Protein AF-A0A1X1YBQ4-F1 (afdb_monomer_lite)

Foldseek 3Di:
DDPCCVVPNLQVLLCVLLVVDPVSVVVLVVLCVVQWDQDPFAIGRLVVSLVVNLVCCVPDPSCVPPSNVPPPSVPDPSSVVSLQVVLVVCVVVVHHSNTRD

Secondary structure (DSSP, 8-state):
--HHHHHH-HHHHHHHHHHHSHHHHHHHHHHHHHH-EEETTEEE-HHHHHHHHHHHHHHSGGGG-GGGTT--TTTS-HHHHHHHHHHHHHHHTTS-TTTT-

Structure (mmCIF, N/CA/C/O backbone):
data_AF-A0A1X1YBQ4-F1
#
_entry.id   AF-A0A1X1YBQ4-F1
#
loop_
_atom_site.group_PDB
_atom_site.id
_atom_site.type_symbol
_atom_site.label_atom_id
_atom_site.label_alt_id
_atom_site.label_comp_id
_atom_site.label_asym_id
_atom_site.label_entity_id
_atom_site.label_seq_id
_atom_site.pdbx_PDB_ins_code
_atom_site.Cartn_x
_atom_site.Cartn_y
_atom_site.Cartn_z
_atom_site.occupancy
_atom_site.B_iso_or_equiv
_atom_site.auth_seq_id
_atom_site.auth_comp_id
_atom_site.auth_asym_id
_atom_site.auth_atom_id
_atom_site.pdbx_PDB_model_num
ATOM 1 N N . MET A 1 1 ? 9.614 -7.683 -17.816 1.00 59.00 1 MET A N 1
ATOM 2 C CA . MET A 1 1 ? 8.677 -8.423 -16.933 1.00 59.00 1 MET A CA 1
ATOM 3 C C . MET A 1 1 ? 9.440 -9.508 -16.214 1.00 59.00 1 MET A C 1
ATOM 5 O O . MET A 1 1 ? 9.889 -10.457 -16.851 1.00 59.00 1 MET A O 1
ATOM 9 N N . SER A 1 2 ? 9.652 -9.321 -14.910 1.00 69.88 2 SER A N 1
ATOM 10 C CA . SER A 1 2 ? 10.320 -10.297 -14.041 1.00 69.88 2 SER A CA 1
ATOM 11 C C . SER A 1 2 ? 9.535 -11.612 -13.965 1.00 69.88 2 SER A C 1
ATOM 13 O O . SER A 1 2 ? 8.313 -11.627 -14.112 1.00 69.88 2 SER A O 1
ATOM 15 N N . ALA A 1 3 ? 10.213 -12.730 -13.689 1.00 70.50 3 ALA A N 1
ATOM 16 C CA . ALA A 1 3 ? 9.541 -14.024 -13.521 1.00 70.50 3 ALA A CA 1
ATOM 17 C C . ALA A 1 3 ? 8.489 -13.998 -12.393 1.00 70.50 3 ALA A C 1
ATOM 19 O O . ALA A 1 3 ? 7.470 -14.679 -12.485 1.00 70.50 3 ALA A O 1
ATOM 20 N N . TYR A 1 4 ? 8.714 -13.179 -11.361 1.00 71.38 4 TYR A N 1
ATOM 21 C CA . TYR A 1 4 ? 7.807 -13.029 -10.227 1.00 71.38 4 TYR A CA 1
ATOM 22 C C . TYR A 1 4 ? 6.533 -12.254 -10.593 1.00 71.38 4 TYR A C 1
ATOM 24 O O . TYR A 1 4 ? 5.433 -12.735 -10.327 1.00 71.38 4 TYR A O 1
ATOM 32 N N . SER A 1 5 ? 6.661 -11.110 -11.278 1.00 70.50 5 SER A N 1
ATOM 33 C CA . SER A 1 5 ? 5.501 -10.328 -11.744 1.00 70.50 5 SER A CA 1
ATOM 34 C C . SER A 1 5 ? 4.629 -11.100 -12.741 1.00 70.50 5 SER A C 1
ATOM 36 O O . SER A 1 5 ? 3.406 -10.999 -12.696 1.00 70.50 5 SER A O 1
ATOM 38 N N . ILE A 1 6 ? 5.235 -11.941 -13.587 1.00 73.44 6 ILE A N 1
ATOM 39 C CA . ILE A 1 6 ? 4.508 -12.823 -14.515 1.00 73.44 6 ILE A CA 1
ATOM 40 C C . ILE A 1 6 ? 3.715 -13.901 -13.760 1.00 73.44 6 ILE A C 1
ATOM 42 O O . ILE A 1 6 ? 2.605 -14.242 -14.162 1.00 73.44 6 ILE A O 1
ATOM 46 N N . ALA A 1 7 ? 4.280 -14.452 -12.684 1.00 73.19 7 ALA A N 1
ATOM 47 C CA . ALA A 1 7 ? 3.675 -15.552 -11.936 1.00 73.19 7 ALA A CA 1
ATOM 48 C C . ALA A 1 7 ? 2.612 -15.099 -10.919 1.00 73.19 7 ALA A C 1
ATOM 50 O O . ALA A 1 7 ? 1.648 -15.827 -10.684 1.00 73.19 7 ALA A O 1
ATOM 51 N N . HIS A 1 8 ? 2.788 -13.924 -10.310 1.00 78.19 8 HIS A N 1
ATOM 52 C CA . HIS A 1 8 ? 1.995 -13.477 -9.157 1.00 78.19 8 HIS A CA 1
ATOM 53 C C . HIS A 1 8 ? 1.222 -12.173 -9.385 1.00 78.19 8 HIS A C 1
ATOM 55 O O . HIS A 1 8 ? 0.387 -11.812 -8.558 1.00 78.19 8 HIS A O 1
ATOM 61 N N . GLY A 1 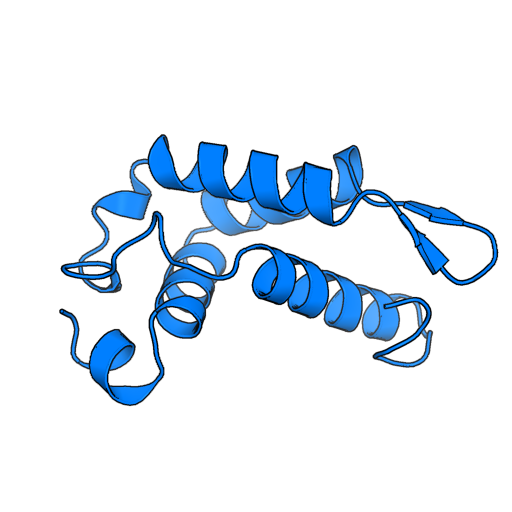9 ? 1.454 -11.498 -10.512 1.00 83.12 9 GLY A N 1
ATOM 62 C CA . GLY A 1 9 ? 0.821 -10.229 -10.849 1.00 83.12 9 GLY A CA 1
ATOM 63 C C . GLY A 1 9 ? 1.638 -9.002 -10.422 1.00 83.12 9 GLY A C 1
ATOM 64 O O . GLY A 1 9 ? 2.618 -9.112 -9.677 1.00 83.12 9 GLY A O 1
ATOM 65 N N . PRO A 1 10 ? 1.253 -7.817 -10.923 1.00 84.31 10 PRO A N 1
ATOM 66 C CA . PRO A 1 10 ? 2.003 -6.583 -10.724 1.00 84.31 10 PRO A CA 1
ATOM 67 C C . PRO A 1 10 ? 1.933 -6.066 -9.279 1.00 84.31 10 PRO A C 1
ATOM 69 O O . PRO A 1 10 ? 2.942 -5.589 -8.768 1.00 84.31 10 PRO A O 1
ATOM 72 N N . GLU A 1 11 ? 0.802 -6.227 -8.587 1.00 87.00 11 GLU A N 1
ATOM 73 C CA . GLU A 1 11 ? 0.628 -5.828 -7.182 1.00 87.00 11 GLU A CA 1
ATOM 74 C C . GLU A 1 11 ? 1.593 -6.582 -6.262 1.00 87.00 11 GLU A C 1
ATOM 76 O O . GLU A 1 11 ? 2.296 -5.974 -5.461 1.00 87.00 11 GLU A O 1
ATOM 81 N N . ALA A 1 12 ? 1.691 -7.905 -6.430 1.00 84.50 12 ALA A N 1
ATOM 82 C CA . ALA A 1 12 ? 2.578 -8.734 -5.620 1.00 84.50 12 ALA A CA 1
ATOM 83 C C . ALA A 1 12 ? 4.053 -8.362 -5.829 1.00 84.50 12 ALA A C 1
ATOM 85 O O . ALA A 1 12 ? 4.842 -8.386 -4.886 1.00 84.50 12 ALA A O 1
ATOM 86 N N . ALA A 1 13 ? 4.441 -8.015 -7.062 1.00 86.50 13 ALA A N 1
ATOM 87 C 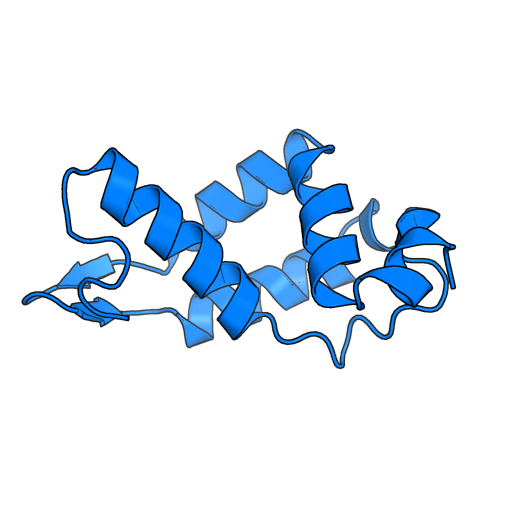CA . ALA A 1 13 ? 5.798 -7.566 -7.356 1.00 86.50 13 ALA A CA 1
ATOM 88 C C . ALA A 1 13 ? 6.118 -6.227 -6.672 1.00 86.50 13 ALA A C 1
ATOM 90 O O . ALA A 1 13 ? 7.214 -6.067 -6.134 1.00 86.50 13 ALA A O 1
ATOM 91 N N . VAL A 1 14 ? 5.160 -5.292 -6.648 1.00 87.12 14 VAL A N 1
ATOM 92 C CA . VAL A 1 14 ? 5.290 -4.026 -5.910 1.00 87.12 14 VAL A CA 1
ATOM 93 C C . VAL A 1 14 ? 5.443 -4.279 -4.414 1.00 87.12 14 VAL A C 1
ATOM 95 O O . VAL A 1 14 ? 6.404 -3.777 -3.827 1.00 87.12 14 VAL A O 1
ATOM 98 N N . ASP A 1 15 ? 4.580 -5.103 -3.820 1.00 87.38 15 ASP A N 1
ATOM 99 C CA . ASP A 1 15 ? 4.657 -5.444 -2.395 1.00 87.38 15 ASP A CA 1
ATOM 100 C C . ASP A 1 15 ? 5.999 -6.078 -2.037 1.00 87.38 15 ASP A C 1
ATOM 102 O O . ASP A 1 15 ? 6.643 -5.667 -1.074 1.00 87.38 15 ASP A O 1
ATOM 106 N N . LEU A 1 16 ? 6.475 -7.029 -2.846 1.00 88.31 16 LEU A N 1
ATOM 107 C CA . LEU A 1 16 ? 7.765 -7.679 -2.630 1.00 88.31 16 LEU A CA 1
ATOM 108 C C . LEU A 1 16 ? 8.913 -6.663 -2.616 1.00 88.31 16 LEU A C 1
ATOM 110 O O . LEU A 1 16 ? 9.760 -6.689 -1.722 1.00 88.31 16 LEU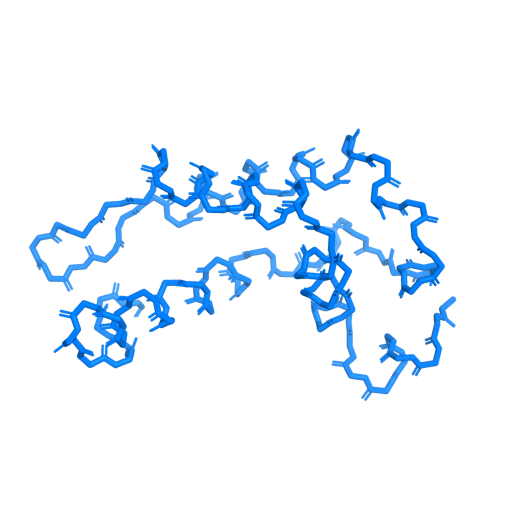 A O 1
ATOM 114 N N . VAL A 1 17 ? 8.959 -5.771 -3.606 1.00 89.06 17 VAL A N 1
ATOM 115 C CA . VAL A 1 17 ? 10.036 -4.781 -3.731 1.00 89.06 17 VAL A CA 1
ATOM 116 C C . VAL A 1 17 ? 9.997 -3.775 -2.592 1.00 89.06 17 VAL A C 1
ATOM 118 O O . VAL A 1 17 ? 11.041 -3.446 -2.028 1.00 89.06 17 VAL A O 1
ATOM 121 N N . VAL A 1 18 ? 8.807 -3.305 -2.229 1.00 88.06 18 VAL A N 1
ATOM 122 C CA . VAL A 1 18 ? 8.643 -2.309 -1.171 1.00 88.06 18 VAL A CA 1
ATOM 123 C C . VAL A 1 18 ? 8.871 -2.914 0.214 1.00 88.06 18 VAL A C 1
ATOM 125 O O . VAL A 1 18 ? 9.468 -2.254 1.059 1.00 88.06 18 VAL A O 1
ATOM 128 N N . ALA A 1 19 ? 8.468 -4.163 0.452 1.00 86.88 19 ALA A N 1
ATOM 129 C CA . ALA A 1 19 ? 8.712 -4.854 1.715 1.00 86.88 19 ALA A CA 1
ATOM 130 C C . ALA A 1 19 ? 10.196 -5.201 1.919 1.00 86.88 19 ALA A C 1
ATOM 132 O O . ALA A 1 19 ? 10.687 -5.156 3.048 1.00 86.88 19 ALA A O 1
ATOM 133 N N . ASN A 1 20 ? 10.917 -5.523 0.839 1.00 88.31 20 ASN A N 1
ATOM 134 C CA . ASN A 1 20 ? 12.348 -5.835 0.894 1.00 88.31 20 ASN A CA 1
ATOM 135 C C . ASN A 1 20 ? 13.242 -4.590 0.990 1.00 88.31 20 ASN A C 1
ATOM 137 O O . ASN A 1 20 ? 14.391 -4.702 1.422 1.00 88.31 20 ASN A O 1
ATOM 141 N N . ASP A 1 21 ? 12.744 -3.411 0.611 1.00 90.69 21 ASP A N 1
ATOM 142 C CA . ASP A 1 21 ? 13.451 -2.152 0.815 1.00 90.69 21 ASP A CA 1
ATOM 143 C C . ASP A 1 21 ? 13.022 -1.482 2.122 1.00 90.69 21 ASP A C 1
ATOM 145 O O . ASP A 1 21 ? 11.869 -1.091 2.307 1.00 90.69 21 ASP A O 1
ATOM 149 N N . ARG A 1 22 ? 13.976 -1.280 3.035 1.00 88.19 22 ARG A N 1
ATOM 150 C CA . ARG A 1 22 ? 13.693 -0.649 4.330 1.00 88.19 22 ARG A CA 1
ATOM 151 C C . ARG A 1 22 ? 13.075 0.744 4.170 1.00 88.19 22 ARG A C 1
ATOM 153 O O . ARG A 1 22 ? 12.132 1.069 4.888 1.00 88.19 22 ARG A O 1
ATOM 160 N N . GLY A 1 23 ? 13.591 1.550 3.239 1.00 88.44 23 GLY A N 1
ATOM 161 C CA . GLY A 1 23 ? 13.071 2.891 2.970 1.00 88.44 23 GLY A CA 1
ATOM 162 C C . GLY A 1 23 ? 11.653 2.858 2.396 1.00 88.44 23 GLY A C 1
ATOM 163 O O . GLY A 1 23 ? 10.801 3.648 2.803 1.00 88.44 23 GLY A O 1
ATOM 164 N N . GLY A 1 24 ? 11.378 1.910 1.503 1.00 88.31 24 GLY A N 1
ATOM 165 C CA . GLY A 1 24 ? 10.064 1.619 0.945 1.00 88.31 24 GLY A CA 1
ATOM 166 C C . GLY A 1 24 ? 9.051 1.245 2.021 1.00 88.31 24 GLY A C 1
ATOM 167 O O . GLY A 1 24 ? 7.979 1.855 2.087 1.00 88.31 24 GLY A O 1
ATOM 168 N N . ARG A 1 25 ? 9.397 0.306 2.909 1.00 89.81 25 ARG A N 1
ATOM 169 C CA . ARG A 1 25 ? 8.526 -0.102 4.020 1.00 89.81 25 ARG A CA 1
ATOM 170 C C . ARG A 1 25 ? 8.253 1.055 4.979 1.00 89.81 25 ARG A C 1
ATOM 172 O O . ARG A 1 25 ? 7.092 1.322 5.282 1.00 89.81 25 ARG A O 1
ATOM 179 N N . GLU A 1 26 ? 9.290 1.770 5.421 1.00 91.69 26 GLU A N 1
ATOM 180 C CA . GLU A 1 26 ? 9.148 2.926 6.322 1.00 91.69 26 GLU A CA 1
ATOM 181 C C . GLU A 1 26 ? 8.288 4.039 5.688 1.00 91.69 26 GLU A C 1
ATOM 183 O O . GLU A 1 26 ? 7.410 4.593 6.354 1.00 91.69 26 GLU A O 1
ATOM 188 N N . SER A 1 27 ? 8.461 4.313 4.389 1.00 91.12 27 SER A N 1
ATOM 189 C CA . SER A 1 27 ? 7.645 5.297 3.657 1.00 91.12 27 SER A CA 1
ATOM 190 C C . SER A 1 27 ? 6.186 4.863 3.548 1.00 91.12 27 SER A C 1
ATOM 192 O O . SER A 1 27 ? 5.290 5.672 3.771 1.00 91.12 27 SER A O 1
ATOM 194 N N . THR A 1 28 ? 5.931 3.585 3.267 1.00 90.25 28 THR A N 1
ATOM 195 C CA . THR A 1 28 ? 4.569 3.032 3.173 1.00 90.25 28 THR A CA 1
ATOM 196 C C . THR A 1 28 ? 3.842 3.146 4.512 1.00 90.25 28 THR A C 1
ATOM 198 O O . THR A 1 28 ? 2.729 3.666 4.573 1.00 90.25 28 THR A O 1
ATOM 201 N N . LEU A 1 29 ? 4.504 2.764 5.609 1.00 90.81 29 LEU A N 1
ATOM 202 C CA . LEU A 1 29 ? 3.968 2.923 6.963 1.00 90.81 29 LEU A CA 1
ATOM 203 C C . LEU A 1 29 ? 3.705 4.394 7.309 1.00 90.81 29 LEU A C 1
ATOM 205 O O . LEU A 1 29 ? 2.683 4.708 7.921 1.00 90.81 29 LEU A O 1
ATOM 209 N N . SER A 1 30 ? 4.597 5.300 6.899 1.00 93.12 30 SER A N 1
ATOM 210 C CA . SER A 1 30 ? 4.420 6.740 7.096 1.00 93.12 30 SER A CA 1
ATOM 211 C C . SER A 1 30 ? 3.217 7.285 6.320 1.00 93.12 30 SER A C 1
ATOM 213 O O . SER A 1 30 ? 2.430 8.040 6.888 1.00 93.12 30 SER A O 1
ATOM 215 N N . ILE A 1 31 ? 3.019 6.859 5.068 1.00 93.75 31 ILE A N 1
ATOM 216 C CA . ILE A 1 31 ? 1.875 7.253 4.233 1.00 93.75 31 ILE A CA 1
ATOM 217 C C . ILE A 1 31 ? 0.563 6.767 4.848 1.00 93.75 31 ILE A C 1
ATOM 219 O O . ILE A 1 31 ? -0.374 7.558 4.973 1.00 93.75 31 ILE A O 1
ATOM 223 N N . VAL A 1 32 ? 0.504 5.502 5.276 1.00 93.12 32 VAL A N 1
ATOM 224 C CA . VAL A 1 32 ? -0.672 4.942 5.955 1.00 93.12 32 VAL A CA 1
ATOM 225 C C . VAL A 1 32 ? -0.945 5.697 7.254 1.00 93.12 32 VAL A C 1
ATOM 227 O O . VAL A 1 32 ? -2.080 6.076 7.509 1.00 93.12 32 VAL A O 1
ATOM 230 N N . ALA A 1 33 ? 0.073 5.976 8.071 1.00 91.69 33 ALA A N 1
ATOM 231 C CA . ALA A 1 33 ? -0.110 6.708 9.325 1.00 91.69 33 ALA A CA 1
ATOM 232 C C . ALA A 1 33 ? -0.531 8.176 9.129 1.00 91.69 33 ALA A C 1
ATOM 234 O O . ALA A 1 33 ? -1.234 8.718 9.978 1.00 91.69 33 ALA A O 1
ATOM 235 N N . ALA A 1 34 ? -0.100 8.819 8.041 1.00 93.31 34 ALA A N 1
ATOM 236 C CA . ALA A 1 34 ? -0.428 10.212 7.746 1.00 93.31 34 ALA A CA 1
ATOM 237 C C . ALA A 1 34 ? -1.833 10.386 7.155 1.00 93.31 34 ALA A C 1
ATOM 239 O O . ALA A 1 34 ? -2.472 11.408 7.396 1.00 93.31 34 ALA A O 1
ATOM 240 N N . ASN A 1 35 ? -2.301 9.410 6.372 1.00 93.06 35 ASN A N 1
ATOM 241 C CA . ASN A 1 35 ? -3.545 9.531 5.614 1.00 93.06 35 ASN A CA 1
ATOM 242 C C . ASN A 1 35 ? -4.686 8.692 6.190 1.00 93.06 35 ASN A C 1
ATOM 244 O O . ASN A 1 35 ? -5.837 9.111 6.101 1.00 93.06 35 ASN A O 1
ATOM 248 N N . CYS A 1 36 ? -4.395 7.525 6.769 1.00 93.44 36 CYS A N 1
ATOM 249 C CA . CYS A 1 36 ? -5.421 6.600 7.226 1.00 93.44 36 CYS A CA 1
ATOM 250 C C . CYS A 1 36 ? -5.716 6.750 8.717 1.00 93.44 36 CYS A C 1
ATOM 252 O O . CYS A 1 36 ? -4.821 6.703 9.562 1.00 93.44 36 CYS A O 1
ATOM 254 N N . ALA A 1 37 ? -7.003 6.836 9.047 1.00 92.50 37 ALA A N 1
ATOM 255 C CA . ALA A 1 37 ? -7.484 6.845 10.422 1.00 92.50 37 ALA A CA 1
ATOM 256 C C . ALA A 1 37 ? -8.673 5.897 10.587 1.00 92.50 37 ALA A C 1
ATOM 258 O O . ALA A 1 37 ? -9.553 5.838 9.725 1.00 92.50 37 ALA A O 1
ATOM 259 N N . PHE A 1 38 ? -8.706 5.180 11.710 1.00 91.88 38 PHE A N 1
ATOM 260 C CA . PHE A 1 38 ? -9.824 4.320 12.080 1.00 91.88 38 PHE A CA 1
ATOM 261 C C . PHE A 1 38 ? -10.822 5.123 12.924 1.00 91.88 38 PHE A C 1
ATOM 263 O O . PHE A 1 38 ? -10.547 5.426 14.087 1.00 91.88 38 PHE A O 1
ATOM 270 N N . VAL A 1 39 ? -11.953 5.504 12.329 1.00 90.94 39 VAL A N 1
ATOM 271 C CA . VAL A 1 39 ? -12.985 6.366 12.931 1.00 90.94 39 VAL A CA 1
ATOM 272 C C . VAL A 1 39 ? -14.324 5.643 12.863 1.00 90.94 39 VAL A C 1
ATOM 274 O O . VAL A 1 39 ? -14.685 5.112 11.818 1.00 90.94 39 VAL A O 1
ATOM 277 N N . ASP A 1 40 ? -15.041 5.577 13.985 1.00 89.38 40 ASP A N 1
ATOM 278 C CA . ASP A 1 40 ? -16.374 4.959 14.086 1.00 89.38 40 ASP A CA 1
ATOM 279 C C . ASP A 1 40 ? -16.472 3.535 13.498 1.00 89.38 40 ASP A C 1
ATOM 281 O O . ASP A 1 40 ? -17.494 3.124 12.952 1.00 89.38 40 ASP A O 1
ATOM 285 N N . GLY A 1 41 ? -15.396 2.752 13.629 1.00 90.12 41 GLY A N 1
ATOM 286 C CA . GLY A 1 41 ? -15.344 1.373 13.136 1.00 90.12 41 GLY A CA 1
ATOM 287 C C . GLY A 1 41 ? -14.996 1.233 11.651 1.00 90.12 41 GLY A C 1
ATOM 288 O O . GLY A 1 41 ? -15.076 0.122 11.127 1.00 90.12 41 GLY A O 1
ATOM 289 N N . GLN A 1 42 ? -14.611 2.320 10.979 1.00 92.50 42 GLN A N 1
ATOM 290 C CA . GLN A 1 42 ? -14.245 2.336 9.564 1.00 92.50 42 GLN A CA 1
ATOM 291 C C . GLN A 1 42 ? -12.874 2.971 9.332 1.00 92.50 42 GLN A C 1
ATOM 293 O O . GLN A 1 42 ? -12.492 3.937 9.995 1.00 92.50 42 GLN A O 1
ATOM 298 N N . TRP A 1 43 ? -12.130 2.441 8.364 1.00 92.75 43 TRP A N 1
ATOM 299 C CA . TRP A 1 43 ? -10.924 3.086 7.867 1.00 92.75 43 TRP A CA 1
ATOM 300 C C . TRP A 1 43 ? -11.293 4.209 6.903 1.00 92.75 43 TRP A C 1
ATOM 302 O O . TRP A 1 43 ? -12.041 4.031 5.945 1.00 92.75 43 TRP A O 1
ATOM 312 N N . THR A 1 44 ? -10.729 5.382 7.154 1.00 93.81 44 THR A N 1
ATOM 313 C CA . THR A 1 44 ? -10.855 6.566 6.303 1.00 93.81 44 THR A CA 1
ATOM 314 C C . THR A 1 44 ? -9.509 6.870 5.654 1.00 93.81 44 THR A C 1
ATOM 316 O O . THR A 1 44 ? -8.476 6.415 6.142 1.00 93.81 44 THR A O 1
ATOM 319 N N . GLY A 1 45 ? -9.501 7.607 4.541 1.00 92.94 45 GLY A N 1
ATOM 320 C CA . GLY A 1 45 ? -8.254 8.082 3.929 1.00 92.94 45 GLY A CA 1
ATOM 321 C C . GLY A 1 45 ? -7.545 7.105 2.981 1.00 92.94 45 GLY A C 1
ATOM 322 O O . GLY A 1 45 ? -6.418 7.371 2.570 1.00 92.94 45 GLY A O 1
ATOM 323 N N . ILE A 1 46 ? -8.171 5.968 2.644 1.00 94.88 46 ILE A N 1
ATOM 324 C CA . ILE A 1 46 ? -7.566 4.909 1.811 1.00 94.88 46 ILE A CA 1
ATOM 325 C C . ILE A 1 46 ? -7.215 5.431 0.412 1.00 94.88 46 ILE A C 1
ATOM 327 O O . ILE A 1 46 ? -6.124 5.171 -0.085 1.00 94.88 46 ILE A O 1
ATOM 331 N N . GLU A 1 47 ? -8.112 6.193 -0.218 1.00 94.25 47 GLU A N 1
ATOM 332 C CA . GLU A 1 47 ? -7.881 6.740 -1.562 1.00 94.25 47 GLU A CA 1
ATOM 333 C C . GLU A 1 47 ? -6.733 7.758 -1.572 1.00 94.25 47 GLU A C 1
ATOM 335 O O . GLU A 1 47 ? -5.883 7.728 -2.462 1.00 94.25 47 GLU A O 1
ATOM 340 N N . GLN A 1 48 ? -6.666 8.623 -0.555 1.00 94.25 48 GLN A N 1
ATOM 341 C CA . GLN A 1 48 ? -5.576 9.584 -0.387 1.00 94.25 48 GLN A CA 1
ATOM 342 C C . GLN A 1 48 ? -4.242 8.864 -0.163 1.00 94.25 48 GLN A C 1
ATOM 344 O O . GLN A 1 48 ? -3.253 9.185 -0.821 1.00 94.25 48 GLN A O 1
ATOM 349 N N . ALA A 1 49 ? -4.225 7.845 0.702 1.00 94.38 49 ALA A N 1
ATOM 350 C CA . ALA A 1 49 ? -3.046 7.018 0.938 1.00 94.38 49 ALA A CA 1
ATOM 351 C C . ALA A 1 49 ? -2.584 6.304 -0.340 1.00 94.38 49 ALA A C 1
ATOM 353 O O . ALA A 1 49 ? -1.394 6.312 -0.645 1.0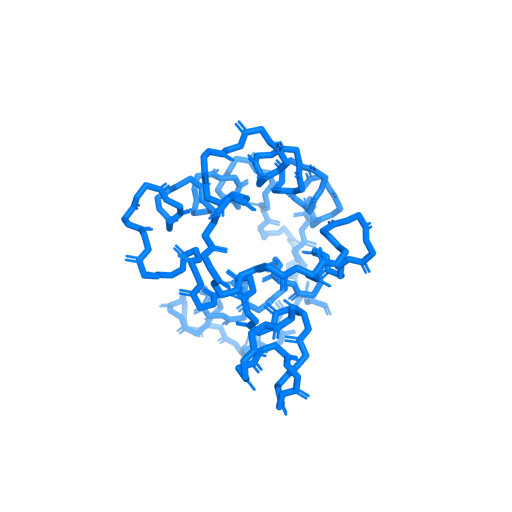0 94.38 49 ALA A O 1
ATOM 354 N N . ALA A 1 50 ? -3.511 5.743 -1.121 1.00 94.38 50 ALA A N 1
ATOM 355 C CA . ALA A 1 50 ? -3.204 5.072 -2.381 1.00 94.38 50 ALA A CA 1
ATOM 356 C C . ALA A 1 50 ? -2.610 6.042 -3.415 1.00 94.38 50 ALA A C 1
ATOM 358 O O . ALA A 1 50 ? -1.632 5.707 -4.085 1.00 94.38 50 ALA A O 1
ATOM 359 N N . ALA A 1 51 ? -3.144 7.264 -3.511 1.00 94.62 51 ALA A N 1
ATOM 360 C CA . ALA A 1 51 ? -2.596 8.305 -4.377 1.00 94.62 51 ALA A CA 1
ATOM 361 C C . ALA A 1 51 ? -1.174 8.711 -3.955 1.00 94.62 51 ALA A C 1
ATOM 363 O O . ALA A 1 51 ? -0.268 8.718 -4.789 1.00 94.62 51 ALA A O 1
ATOM 364 N N . SER A 1 52 ? -0.949 8.971 -2.661 1.00 94.50 52 SER A N 1
ATOM 365 C CA . SER A 1 52 ? 0.386 9.280 -2.130 1.00 94.50 52 SER A CA 1
ATOM 366 C C . SER A 1 52 ? 1.372 8.129 -2.325 1.00 94.50 52 SER A C 1
ATOM 368 O O . SER A 1 52 ? 2.538 8.359 -2.636 1.00 94.50 52 SER A O 1
ATOM 370 N N . TYR A 1 53 ? 0.917 6.885 -2.175 1.00 93.62 53 TYR A N 1
ATOM 371 C CA . TYR A 1 53 ? 1.764 5.712 -2.349 1.00 93.62 53 TYR A CA 1
ATOM 372 C C . TYR A 1 53 ? 2.173 5.506 -3.807 1.00 93.62 53 TYR A C 1
ATOM 374 O O . TYR A 1 53 ? 3.349 5.272 -4.096 1.00 93.62 53 TYR A O 1
ATOM 382 N N . ARG A 1 54 ? 1.237 5.708 -4.737 1.00 94.00 54 ARG A N 1
ATOM 383 C CA . ARG A 1 54 ? 1.530 5.746 -6.169 1.00 94.00 54 ARG A CA 1
ATOM 384 C C . ARG A 1 54 ? 2.554 6.826 -6.507 1.00 94.00 54 ARG A C 1
ATOM 386 O O . ARG A 1 54 ? 3.523 6.548 -7.209 1.00 94.00 54 ARG A O 1
ATOM 393 N N . GLU A 1 55 ? 2.366 8.050 -6.017 1.00 93.38 55 GLU A N 1
ATOM 394 C CA . GLU A 1 55 ? 3.313 9.146 -6.251 1.00 93.38 55 GLU A CA 1
ATOM 395 C C . GLU A 1 55 ? 4.696 8.847 -5.671 1.00 93.38 55 GLU A C 1
ATOM 397 O O . GLU A 1 55 ? 5.705 9.097 -6.333 1.00 93.38 55 GLU A O 1
ATOM 402 N N . PHE A 1 56 ? 4.756 8.270 -4.469 1.00 92.44 56 PHE A N 1
ATOM 403 C CA . PHE A 1 56 ? 6.005 7.815 -3.871 1.00 92.44 56 PHE A CA 1
ATOM 404 C C . PHE A 1 56 ? 6.709 6.806 -4.778 1.00 92.44 56 PHE A C 1
ATOM 406 O O . PHE A 1 56 ? 7.868 7.016 -5.131 1.00 92.44 56 PHE A O 1
ATOM 413 N N . LEU A 1 57 ? 6.020 5.744 -5.203 1.00 90.38 57 LEU A N 1
ATOM 414 C CA . LEU A 1 57 ? 6.639 4.680 -5.989 1.00 90.38 57 LEU A CA 1
ATOM 415 C C . LEU A 1 57 ? 7.109 5.181 -7.360 1.00 90.38 57 LEU A C 1
ATOM 417 O O . LEU A 1 57 ? 8.217 4.858 -7.781 1.00 90.38 57 LEU A O 1
ATOM 421 N N . LEU A 1 58 ? 6.320 6.031 -8.025 1.00 90.62 58 LEU A N 1
ATOM 422 C CA . LEU A 1 58 ? 6.677 6.613 -9.323 1.00 90.62 58 LEU A CA 1
ATOM 423 C C . LEU A 1 58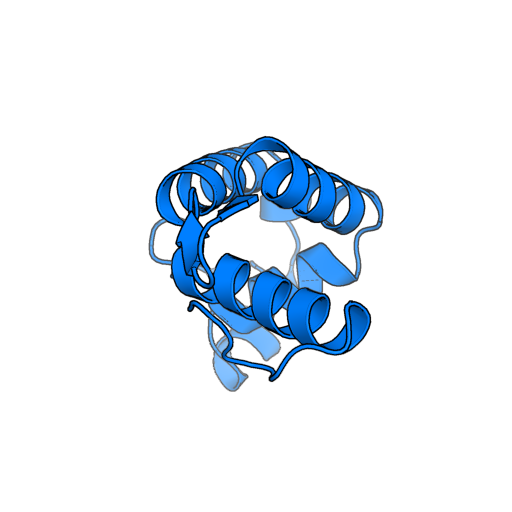 ? 7.888 7.556 -9.254 1.00 90.62 58 LEU A C 1
ATOM 425 O O . LEU A 1 58 ? 8.616 7.678 -10.242 1.00 90.62 58 LEU A O 1
ATOM 429 N N . ASN A 1 59 ? 8.122 8.206 -8.112 1.00 90.56 59 ASN A N 1
ATOM 430 C CA . ASN A 1 59 ? 9.264 9.102 -7.899 1.00 90.56 59 ASN A CA 1
ATOM 431 C C . ASN A 1 59 ? 10.446 8.431 -7.182 1.00 90.56 59 ASN A C 1
ATOM 433 O O . ASN A 1 59 ? 11.540 8.993 -7.135 1.00 90.56 59 ASN A O 1
ATOM 437 N N . SER A 1 60 ? 10.246 7.231 -6.643 1.00 89.00 60 SER A N 1
ATOM 438 C CA . SER A 1 60 ? 11.255 6.478 -5.908 1.00 89.00 60 SER A CA 1
ATOM 439 C C . SER A 1 60 ? 12.239 5.780 -6.856 1.00 89.00 60 SER A C 1
ATOM 441 O O . SER A 1 60 ? 11.841 5.301 -7.923 1.00 89.00 60 SER A O 1
ATOM 443 N N . PRO A 1 61 ? 13.523 5.629 -6.470 1.00 87.94 61 PRO A N 1
ATOM 444 C CA . PRO A 1 61 ? 14.456 4.764 -7.191 1.00 87.94 61 PRO A CA 1
ATOM 445 C C . PRO A 1 61 ? 13.980 3.303 -7.262 1.00 87.94 61 PRO A C 1
ATOM 447 O O . PRO A 1 61 ? 14.401 2.580 -8.165 1.00 87.94 61 PRO A O 1
ATOM 450 N N . LEU A 1 62 ? 13.065 2.882 -6.376 1.00 86.81 62 LEU A N 1
ATOM 451 C CA . LEU A 1 62 ? 12.476 1.539 -6.374 1.00 86.81 62 LEU A CA 1
ATOM 452 C C . LEU A 1 62 ? 11.772 1.185 -7.682 1.00 86.81 62 LEU A C 1
ATOM 454 O O . LEU A 1 62 ? 11.762 0.014 -8.045 1.00 86.81 62 LEU A O 1
ATOM 458 N N . ARG A 1 63 ? 11.266 2.165 -8.442 1.00 86.38 63 ARG A N 1
ATOM 459 C CA . ARG A 1 63 ? 10.653 1.917 -9.760 1.00 86.38 63 ARG A CA 1
ATOM 460 C C . ARG A 1 63 ? 11.597 1.244 -10.762 1.00 86.38 63 ARG A C 1
ATOM 462 O O . ARG A 1 63 ? 11.142 0.683 -11.749 1.00 86.38 63 ARG A O 1
ATOM 469 N N . HIS A 1 64 ? 12.909 1.350 -10.542 1.00 86.81 64 HIS A N 1
ATOM 470 C CA . HIS A 1 64 ? 13.940 0.737 -11.376 1.00 86.81 64 HIS A CA 1
ATOM 471 C C . HIS A 1 64 ? 14.384 -0.636 -10.858 1.00 86.81 64 HIS A C 1
ATOM 473 O O . HIS A 1 64 ? 15.350 -1.200 -11.373 1.00 86.81 64 HIS A O 1
ATOM 479 N N . ASN A 1 65 ? 13.712 -1.174 -9.836 1.00 87.88 65 ASN A N 1
ATOM 480 C CA . ASN A 1 65 ? 13.996 -2.508 -9.337 1.00 87.88 65 ASN A CA 1
ATOM 481 C C . ASN A 1 65 ? 13.727 -3.548 -10.450 1.00 87.88 65 ASN A C 1
ATOM 483 O O . ASN A 1 65 ? 12.662 -3.494 -11.071 1.00 87.88 65 ASN A O 1
ATOM 487 N N . PRO A 1 66 ? 14.652 -4.494 -10.706 1.00 86.25 66 PRO A N 1
ATOM 488 C CA . PRO A 1 66 ? 14.478 -5.537 -11.718 1.00 86.25 66 PRO A CA 1
ATOM 489 C C . PRO A 1 66 ? 13.182 -6.345 -11.585 1.00 86.25 66 PRO A C 1
ATOM 491 O O . PRO A 1 66 ? 12.639 -6.795 -12.592 1.00 86.25 66 PRO A O 1
ATOM 494 N N . ASP A 1 67 ? 12.657 -6.506 -10.369 1.00 82.94 67 ASP A N 1
ATOM 495 C CA . ASP A 1 67 ? 11.408 -7.230 -10.132 1.00 82.94 67 ASP A CA 1
ATOM 496 C C . ASP A 1 67 ? 10.166 -6.465 -10.619 1.00 82.94 67 ASP A C 1
ATOM 498 O O . ASP A 1 67 ? 9.142 -7.096 -10.895 1.00 82.94 67 ASP A O 1
ATOM 502 N N . LEU A 1 68 ? 10.278 -5.145 -10.817 1.00 84.50 68 LEU A N 1
ATOM 503 C CA . LEU A 1 68 ? 9.256 -4.279 -11.421 1.00 84.50 68 LEU A CA 1
ATOM 504 C C . LEU A 1 68 ? 9.481 -4.035 -12.915 1.00 84.50 68 LEU A C 1
ATOM 506 O O . LEU A 1 68 ? 8.696 -3.322 -13.541 1.00 84.50 68 LEU A O 1
ATOM 510 N N . ASP A 1 69 ? 10.531 -4.603 -13.512 1.00 84.00 69 ASP A N 1
ATOM 511 C CA . ASP A 1 69 ? 10.772 -4.433 -14.941 1.00 84.00 69 ASP A CA 1
ATOM 512 C C . ASP A 1 69 ? 9.547 -4.899 -15.739 1.00 84.00 69 ASP A C 1
ATOM 514 O O . ASP A 1 69 ? 9.076 -6.018 -15.560 1.00 84.00 69 ASP A O 1
ATOM 518 N N . GLY A 1 70 ? 9.026 -4.060 -16.634 1.00 80.38 70 GLY A N 1
ATOM 519 C CA . GLY A 1 70 ? 7.830 -4.339 -17.435 1.00 80.38 70 GLY A CA 1
ATOM 520 C C . GLY A 1 70 ? 6.496 -4.355 -16.675 1.00 80.38 70 GLY A C 1
ATOM 521 O O . GLY A 1 70 ? 5.485 -4.688 -17.290 1.00 80.38 70 GLY A O 1
ATOM 522 N N . VAL A 1 71 ? 6.472 -4.001 -15.388 1.00 85.50 71 VAL A N 1
ATOM 523 C CA . VAL A 1 71 ? 5.229 -3.724 -14.656 1.00 85.50 71 VAL A CA 1
ATOM 524 C C . VAL A 1 71 ? 4.751 -2.315 -15.002 1.00 85.50 71 VAL A C 1
ATOM 526 O O . VAL A 1 71 ? 5.499 -1.345 -14.873 1.00 85.50 71 VAL A O 1
ATOM 529 N N . ASP A 1 72 ? 3.488 -2.183 -15.412 1.00 87.88 72 ASP A N 1
ATOM 530 C CA . ASP A 1 72 ? 2.859 -0.870 -15.551 1.00 87.88 72 ASP A CA 1
ATOM 531 C C . ASP A 1 72 ? 2.445 -0.339 -14.174 1.00 87.88 72 ASP A C 1
ATOM 533 O O . ASP A 1 72 ? 1.338 -0.576 -13.692 1.00 87.88 72 ASP A O 1
ATOM 537 N N . LEU A 1 73 ? 3.352 0.410 -13.544 1.00 87.25 73 LEU A N 1
ATOM 538 C CA . LEU A 1 73 ? 3.126 1.042 -12.242 1.00 87.25 73 LEU A CA 1
ATOM 539 C C . LEU A 1 73 ? 1.967 2.047 -12.251 1.00 87.25 73 LEU A C 1
ATOM 541 O O . LEU A 1 73 ? 1.503 2.444 -11.186 1.00 87.25 73 LEU A O 1
ATOM 545 N N . VAL A 1 74 ? 1.487 2.498 -13.410 1.00 88.12 74 VAL A N 1
ATOM 546 C CA . VAL A 1 74 ? 0.308 3.368 -13.487 1.00 88.12 74 VAL A CA 1
ATOM 547 C C . VAL A 1 74 ? -0.987 2.565 -13.361 1.00 88.12 74 VAL A C 1
ATOM 549 O O . VAL A 1 74 ? -1.967 3.105 -12.850 1.00 88.12 74 VAL A O 1
ATOM 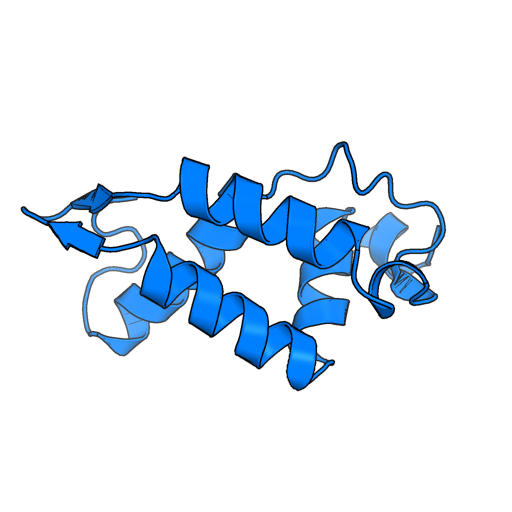552 N N . ALA A 1 75 ? -0.982 1.298 -13.776 1.00 85.88 75 ALA A N 1
ATOM 553 C CA . ALA A 1 75 ? -2.143 0.412 -13.766 1.00 85.88 75 ALA A CA 1
ATOM 554 C C . ALA A 1 75 ? -2.283 -0.437 -12.486 1.00 85.88 75 ALA A C 1
ATOM 556 O O . ALA A 1 75 ? -3.297 -1.112 -12.329 1.00 85.88 75 ALA A O 1
ATOM 557 N N . VAL A 1 76 ? -1.292 -0.407 -11.588 1.00 89.94 76 VAL A N 1
ATOM 558 C CA . VAL A 1 76 ? -1.320 -1.125 -10.300 1.00 89.94 76 VAL A CA 1
ATOM 559 C C . VAL A 1 76 ? -2.482 -0.644 -9.427 1.00 89.94 76 VAL A C 1
ATOM 561 O O . VAL A 1 76 ? -2.696 0.561 -9.265 1.00 89.94 76 VAL A O 1
ATOM 564 N N . ASP A 1 77 ? -3.198 -1.581 -8.804 1.00 92.06 77 ASP A N 1
ATOM 565 C CA . ASP A 1 77 ? -4.232 -1.263 -7.815 1.00 92.06 77 ASP A CA 1
ATOM 566 C C . ASP A 1 77 ? -3.621 -0.918 -6.443 1.00 92.06 77 ASP A C 1
ATOM 568 O O . ASP A 1 77 ? -3.519 -1.745 -5.535 1.00 92.06 77 ASP A O 1
ATOM 572 N N . TYR A 1 78 ? -3.226 0.344 -6.270 1.00 92.12 78 TYR A N 1
ATOM 573 C CA . TYR A 1 78 ? -2.673 0.842 -5.004 1.00 92.12 78 TYR A CA 1
ATOM 574 C C . TYR A 1 78 ? -3.684 0.843 -3.850 1.00 92.12 78 TYR A C 1
ATOM 576 O O . TYR A 1 78 ? -3.274 0.807 -2.691 1.00 92.12 78 TYR A O 1
ATOM 584 N N . ILE A 1 79 ? -4.992 0.870 -4.130 1.00 93.50 79 ILE A N 1
ATOM 585 C CA . ILE A 1 79 ? -6.019 0.796 -3.081 1.00 93.50 79 ILE A CA 1
ATOM 586 C C . ILE A 1 79 ? -5.966 -0.582 -2.431 1.00 93.50 79 ILE A C 1
ATOM 588 O O . ILE A 1 79 ? -5.996 -0.685 -1.204 1.00 93.50 79 ILE A O 1
ATOM 592 N N . ARG A 1 80 ? -5.836 -1.638 -3.240 1.00 92.06 80 ARG A N 1
ATOM 593 C CA . ARG A 1 80 ? -5.645 -3.001 -2.741 1.00 92.06 80 ARG A CA 1
ATOM 594 C C . ARG A 1 80 ? -4.389 -3.119 -1.872 1.00 92.06 80 ARG A C 1
ATOM 596 O O . ARG A 1 80 ? -4.470 -3.743 -0.817 1.00 92.06 80 ARG A O 1
ATOM 603 N N . LEU A 1 81 ? -3.273 -2.501 -2.266 1.00 91.81 81 LEU A N 1
ATOM 604 C CA . LEU A 1 81 ? -2.032 -2.539 -1.475 1.00 91.81 81 LEU A CA 1
ATOM 605 C C . LEU A 1 81 ? -2.211 -1.876 -0.102 1.00 91.81 81 LEU A C 1
ATOM 607 O O . LEU A 1 81 ? -1.901 -2.469 0.928 1.00 91.81 81 LEU A O 1
ATOM 611 N N . ILE A 1 82 ? -2.806 -0.678 -0.067 1.00 93.75 82 ILE A N 1
ATOM 612 C CA . ILE A 1 82 ? -3.104 0.010 1.198 1.00 93.75 82 ILE A CA 1
ATOM 613 C C . ILE A 1 82 ? -4.077 -0.803 2.056 1.00 93.75 82 ILE A C 1
ATOM 615 O O . ILE A 1 82 ? -3.896 -0.889 3.268 1.00 93.75 82 ILE A O 1
ATOM 619 N N . ARG A 1 83 ? -5.097 -1.429 1.459 1.00 93.38 83 ARG A N 1
ATOM 620 C CA . ARG A 1 83 ? -6.019 -2.301 2.198 1.00 93.38 83 ARG A CA 1
ATOM 621 C C . ARG A 1 83 ? -5.297 -3.480 2.840 1.00 93.38 83 ARG A C 1
ATOM 623 O O . ARG A 1 83 ? -5.533 -3.723 4.016 1.00 93.38 83 ARG A O 1
ATOM 630 N N . SER A 1 84 ? -4.385 -4.138 2.124 1.00 91.81 84 SER A N 1
ATOM 631 C CA . SER A 1 84 ? -3.569 -5.229 2.677 1.00 91.81 84 SER A CA 1
ATOM 632 C C . SER A 1 84 ? -2.768 -4.776 3.906 1.00 91.81 84 SER A C 1
ATOM 634 O O . SER A 1 84 ? -2.745 -5.455 4.928 1.00 91.81 84 SER A O 1
ATOM 636 N N . GLU A 1 85 ? -2.181 -3.580 3.858 1.00 91.88 85 GLU A N 1
ATOM 637 C CA . GLU A 1 85 ? -1.463 -2.995 5.000 1.00 91.88 85 GLU A CA 1
ATOM 638 C C . GLU A 1 85 ? -2.383 -2.682 6.191 1.00 91.88 85 GLU A C 1
ATOM 640 O O . GLU A 1 85 ? -2.019 -2.874 7.355 1.00 91.88 85 GLU A O 1
ATOM 645 N N . LEU A 1 86 ? -3.605 -2.216 5.926 1.00 92.38 86 LEU A N 1
ATOM 646 C CA . LEU A 1 86 ? -4.599 -1.969 6.969 1.00 92.38 86 LEU A CA 1
ATOM 647 C C . LEU A 1 86 ? -5.150 -3.270 7.571 1.00 92.38 86 LEU A C 1
ATOM 649 O O . LEU A 1 86 ? -5.440 -3.300 8.767 1.00 92.38 86 LEU A O 1
ATOM 653 N N . GLU A 1 87 ? -5.254 -4.344 6.786 1.00 93.62 87 GLU A N 1
ATOM 654 C CA . GLU A 1 87 ? -5.588 -5.685 7.279 1.00 93.62 87 GLU A CA 1
ATOM 655 C C . GLU A 1 87 ? -4.528 -6.189 8.265 1.00 93.62 87 GLU A C 1
ATOM 657 O O . GLU A 1 87 ? -4.868 -6.639 9.363 1.00 93.62 87 GLU A O 1
ATOM 662 N N . GLU A 1 88 ? -3.241 -6.054 7.926 1.00 90.94 88 GLU A N 1
ATOM 663 C CA . GLU A 1 88 ? -2.143 -6.385 8.841 1.00 90.94 88 GLU A CA 1
ATOM 664 C C . GLU A 1 88 ? -2.210 -5.547 10.119 1.00 90.94 88 GLU A C 1
ATOM 666 O O . GLU A 1 88 ? -2.073 -6.074 11.228 1.00 90.94 88 GLU A O 1
ATOM 671 N N . ARG A 1 89 ? -2.480 -4.245 9.988 1.00 90.94 89 ARG A N 1
ATOM 672 C CA . ARG A 1 89 ? -2.609 -3.344 11.136 1.00 90.94 89 ARG A CA 1
ATOM 673 C C . ARG A 1 89 ? -3.803 -3.689 12.021 1.00 90.94 89 ARG A C 1
ATOM 675 O O . ARG A 1 89 ? -3.692 -3.620 13.241 1.00 90.94 89 ARG A O 1
ATOM 682 N N . ASN A 1 90 ? -4.924 -4.106 11.436 1.00 92.06 90 ASN A N 1
ATOM 683 C CA . ASN A 1 90 ? -6.071 -4.603 12.188 1.00 92.06 90 ASN A CA 1
ATOM 684 C C . ASN A 1 90 ? -5.689 -5.823 13.034 1.00 92.06 90 ASN A C 1
ATOM 686 O O . ASN A 1 90 ? -6.012 -5.852 14.220 1.00 92.06 90 ASN A O 1
ATOM 690 N N . ILE A 1 91 ? -4.955 -6.783 12.460 1.00 92.38 91 ILE A N 1
ATOM 691 C CA . ILE A 1 91 ? -4.471 -7.967 13.186 1.00 92.38 91 ILE A CA 1
ATOM 692 C C . ILE A 1 91 ? -3.538 -7.556 14.334 1.00 92.38 91 ILE A C 1
ATOM 694 O O . ILE A 1 91 ? -3.693 -8.045 15.453 1.00 92.38 91 ILE A O 1
ATOM 698 N N . GLN A 1 92 ? -2.602 -6.635 14.084 1.00 89.50 92 GLN A N 1
ATOM 699 C CA . GLN A 1 92 ? -1.673 -6.126 15.103 1.00 89.50 92 GLN A CA 1
ATOM 700 C C . GLN A 1 92 ? -2.394 -5.405 16.252 1.00 89.50 92 GLN A C 1
ATOM 702 O O . GLN A 1 92 ? -2.028 -5.579 17.414 1.00 89.50 92 GLN A O 1
ATOM 707 N N . ASP A 1 93 ? -3.453 -4.655 15.941 1.00 89.00 93 ASP A N 1
ATOM 708 C CA . ASP A 1 93 ? -4.280 -3.932 16.913 1.00 89.00 93 ASP A CA 1
ATOM 709 C C . ASP A 1 93 ? -5.315 -4.839 17.621 1.00 89.00 93 ASP A C 1
ATOM 711 O O . ASP A 1 93 ? -6.108 -4.359 18.435 1.00 89.00 93 ASP A O 1
ATOM 715 N N . GLY A 1 94 ? -5.351 -6.143 17.316 1.00 91.31 94 GLY A N 1
ATOM 716 C CA . GLY A 1 94 ? -6.307 -7.099 17.887 1.00 91.31 94 GLY A CA 1
ATOM 717 C C . GLY A 1 94 ? -7.744 -6.963 17.360 1.00 91.31 94 GLY A C 1
ATOM 718 O O . GLY A 1 94 ? -8.682 -7.458 17.989 1.00 91.31 94 GLY A O 1
ATOM 719 N N . ARG A 1 95 ? -7.937 -6.289 16.220 1.00 91.38 95 ARG A N 1
ATOM 720 C CA . ARG A 1 95 ? -9.218 -6.176 15.503 1.00 91.38 95 ARG A CA 1
ATOM 721 C C . ARG A 1 95 ? -9.378 -7.334 14.499 1.00 91.38 95 ARG A C 1
ATOM 723 O O . ARG A 1 95 ? -8.387 -7.934 14.085 1.00 91.38 95 ARG A O 1
ATOM 730 N N . PRO A 1 96 ? -10.609 -7.655 14.055 1.00 92.75 96 PRO A N 1
ATOM 731 C CA . PRO A 1 96 ? -10.814 -8.550 12.915 1.00 92.75 96 PRO A CA 1
ATOM 732 C C . PRO A 1 96 ? -10.073 -8.046 11.669 1.00 92.75 96 PRO A C 1
ATOM 734 O O . PRO A 1 96 ? -10.094 -6.848 11.405 1.00 92.75 96 PRO A O 1
ATOM 737 N N . GLN A 1 97 ? -9.480 -8.952 10.882 1.00 88.25 97 GLN A N 1
ATOM 738 C CA . GLN A 1 97 ? -8.684 -8.625 9.684 1.00 88.25 97 GLN A CA 1
ATOM 739 C C . GLN A 1 97 ? -9.371 -7.587 8.776 1.00 88.25 97 GLN A C 1
ATOM 741 O O . GLN A 1 97 ? -8.787 -6.557 8.456 1.00 88.25 97 GLN A O 1
ATOM 746 N N . PHE A 1 98 ? -10.650 -7.800 8.456 1.00 91.81 98 PHE A N 1
ATOM 747 C CA . PHE A 1 98 ? -11.434 -6.933 7.565 1.00 91.81 98 PHE A CA 1
ATOM 748 C C . PHE A 1 98 ? -12.235 -5.840 8.294 1.00 91.81 98 PHE A C 1
ATOM 750 O O . PHE A 1 98 ? -13.228 -5.341 7.768 1.00 91.81 98 PHE A O 1
ATOM 757 N N . ALA A 1 99 ? -11.876 -5.491 9.533 1.00 86.94 99 ALA A N 1
ATOM 758 C CA . ALA A 1 99 ? -12.601 -4.470 10.282 1.00 86.94 99 ALA A CA 1
ATOM 759 C C . ALA A 1 99 ? -12.506 -3.108 9.576 1.00 86.94 99 ALA A C 1
ATOM 761 O O . ALA A 1 99 ? -11.427 -2.520 9.489 1.00 86.94 99 ALA A O 1
ATOM 762 N N . GLY A 1 100 ? -13.652 -2.609 9.107 1.00 82.12 100 GLY A N 1
ATOM 763 C CA . GLY A 1 100 ? -13.784 -1.263 8.559 1.00 82.12 100 GLY A CA 1
ATOM 764 C C . GLY A 1 100 ? -13.190 -1.037 7.164 1.00 82.12 100 GLY A C 1
ATOM 765 O O . GLY A 1 100 ? -12.918 0.122 6.855 1.00 82.12 100 GLY A O 1
ATOM 766 N N . LEU A 1 101 ? -12.965 -2.092 6.365 1.00 83.31 101 LEU A N 1
ATOM 767 C CA . LEU A 1 101 ? -12.358 -2.043 5.018 1.00 83.31 101 LEU A CA 1
ATOM 768 C C . LEU A 1 101 ? -13.349 -2.266 3.866 1.00 83.31 101 LEU A C 1
ATOM 770 O O . LEU A 1 101 ? -14.335 -3.007 4.076 1.00 83.31 101 LEU A O 1
#

pLDDT: mean 88.51, std 6.27, range [59.0, 94.88]

Organism: NCBI:txid1108812

Sequence (101 aa):
MSAYSIAHGPEAAVDLVVANDRGGRESTLSIVAANCAFVDGQWTGIEQAAASYREFLLNSPLRHNPDLDGVDLVAVDYIRLIRSELEERNIQDGRPQFAGL

Radius of gyration: 13.66 Å; chains: 1; bounding box: 31×26×35 Å